Protein AF-A0A7L8KAT1-F1 (afdb_monomer_lite)

Foldseek 3Di:
DDPPPPLLVVLVVVLVCLLVVLVVLLLVLLCVLQVLDPDCVVVSCVLVVVLVVVLVVLCVVDDDPLSSLLNSLSSNLSSQLSVQLSVVLVVLVVVLVVLVVDPCSCVVVDVVVNVQSNDPPPSSVVSSVVSSVVSCVPPSVVSSVVSCVSRPDDDDQPQDPVPRDGDDDD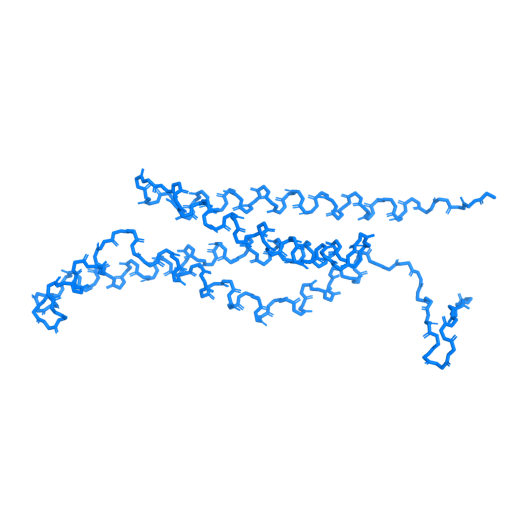

Structure (mmCIF, N/CA/C/O backbone):
data_AF-A0A7L8KAT1-F1
#
_entry.id   AF-A0A7L8KAT1-F1
#
loop_
_atom_site.group_PDB
_atom_site.id
_atom_site.type_symbol
_atom_site.label_atom_id
_atom_site.label_alt_id
_atom_site.label_comp_id
_atom_site.label_asym_id
_atom_site.label_entity_id
_atom_site.label_seq_id
_atom_site.pdbx_PDB_ins_code
_atom_site.Cartn_x
_atom_site.Cartn_y
_atom_site.Cartn_z
_atom_site.occupancy
_atom_site.B_iso_or_equiv
_atom_site.auth_seq_id
_atom_site.auth_comp_id
_atom_site.auth_asym_id
_atom_site.auth_atom_id
_atom_site.pdbx_PDB_model_num
ATOM 1 N N . MET A 1 1 ? -24.605 1.840 41.505 1.00 37.88 1 MET A N 1
ATOM 2 C CA . MET A 1 1 ? -23.227 1.582 41.031 1.00 37.88 1 MET A CA 1
ATOM 3 C C . MET A 1 1 ? -23.327 0.855 39.700 1.00 37.88 1 MET A C 1
ATOM 5 O O . MET A 1 1 ? -23.964 -0.187 39.644 1.00 37.88 1 MET A O 1
ATOM 9 N N . LYS A 1 2 ? -22.844 1.461 38.608 1.00 40.84 2 LYS A N 1
ATOM 10 C CA . LYS A 1 2 ? -22.890 0.845 37.273 1.00 40.84 2 LYS A CA 1
ATOM 11 C C . LYS A 1 2 ? -21.976 -0.380 37.295 1.00 40.84 2 LYS A C 1
ATOM 13 O O . LYS A 1 2 ? -20.793 -0.221 37.576 1.00 40.84 2 LYS A O 1
ATOM 18 N N . ASN A 1 3 ? -22.517 -1.564 37.010 1.00 40.75 3 ASN A N 1
ATOM 19 C CA . ASN A 1 3 ? -21.714 -2.748 36.714 1.00 40.75 3 ASN A CA 1
ATOM 20 C C . ASN A 1 3 ? -20.788 -2.403 35.542 1.00 40.75 3 ASN A C 1
ATOM 22 O O . ASN A 1 3 ? -21.221 -2.342 34.391 1.00 40.75 3 ASN A O 1
ATOM 26 N N . PHE A 1 4 ? -19.529 -2.107 35.853 1.00 47.22 4 PHE A N 1
ATOM 27 C CA . PHE A 1 4 ? -18.465 -1.949 34.875 1.00 47.22 4 PHE A CA 1
ATOM 28 C C . PHE A 1 4 ? -18.267 -3.310 34.204 1.00 47.22 4 PHE A C 1
ATOM 30 O O . PHE A 1 4 ? -17.703 -4.235 34.782 1.00 47.22 4 PHE A O 1
ATOM 37 N N . SER A 1 5 ? -18.801 -3.458 32.993 1.00 58.94 5 SER A N 1
ATOM 38 C CA . SER A 1 5 ? -18.661 -4.669 32.186 1.00 58.94 5 SER A CA 1
ATOM 39 C C . SER A 1 5 ? -17.189 -4.827 31.792 1.00 58.94 5 SER A C 1
ATOM 41 O O . SER A 1 5 ? -16.710 -4.172 30.868 1.00 58.94 5 SER A O 1
ATOM 43 N N . PHE A 1 6 ? -16.455 -5.703 32.485 1.00 60.88 6 PHE A N 1
ATOM 44 C CA . PHE A 1 6 ? -15.073 -6.097 32.157 1.00 60.88 6 PHE A CA 1
ATOM 45 C C . PHE A 1 6 ? -14.903 -6.434 30.658 1.00 60.88 6 PHE A C 1
ATOM 47 O O . PHE A 1 6 ? -13.887 -6.114 30.040 1.00 60.88 6 PHE A O 1
ATOM 54 N N . LYS A 1 7 ? -15.956 -6.984 30.034 1.00 64.56 7 LYS A N 1
ATOM 55 C CA . LYS A 1 7 ? -16.024 -7.287 28.596 1.00 64.56 7 LYS A CA 1
ATOM 56 C C . LYS A 1 7 ? -15.972 -6.041 27.699 1.00 64.56 7 LYS A C 1
ATOM 58 O O . LYS A 1 7 ? -15.375 -6.101 26.622 1.00 64.56 7 LYS A O 1
ATOM 63 N N . ALA A 1 8 ? -16.571 -4.921 28.107 1.00 66.00 8 ALA A N 1
ATOM 64 C CA . ALA A 1 8 ? -16.524 -3.669 27.348 1.00 66.00 8 ALA A CA 1
ATOM 65 C C . ALA A 1 8 ? -15.100 -3.102 27.296 1.00 66.00 8 ALA A C 1
ATOM 67 O O . ALA A 1 8 ? -14.639 -2.704 26.225 1.00 66.00 8 ALA A O 1
ATOM 68 N N . TYR A 1 9 ? -14.404 -3.133 28.435 1.00 72.44 9 TYR A N 1
ATOM 69 C CA . TYR A 1 9 ? -13.037 -2.635 28.575 1.00 72.44 9 TYR A CA 1
ATOM 70 C C . TYR A 1 9 ? -12.047 -3.494 27.780 1.00 72.44 9 TYR A C 1
ATOM 72 O O . TYR A 1 9 ? -11.300 -2.969 26.957 1.00 72.44 9 TYR A O 1
ATOM 80 N N . TRP A 1 10 ? -12.127 -4.824 27.919 1.00 79.44 10 TRP A N 1
ATOM 81 C CA . TRP A 1 10 ? -11.294 -5.773 27.172 1.00 79.44 10 TRP A CA 1
ATOM 82 C C . TRP A 1 10 ? -11.372 -5.573 25.653 1.00 79.44 10 TRP A C 1
ATOM 84 O O . TRP A 1 10 ? -10.354 -5.512 24.969 1.00 79.44 10 TRP A O 1
ATOM 94 N N . ARG A 1 11 ? -12.582 -5.403 25.108 1.00 80.94 11 ARG A N 1
ATOM 95 C CA . ARG A 1 11 ? -12.766 -5.157 23.669 1.00 80.94 11 ARG A CA 1
ATOM 96 C C . ARG A 1 11 ? -12.231 -3.796 23.214 1.00 80.94 11 ARG A C 1
ATOM 98 O O . ARG A 1 11 ? -11.842 -3.670 22.058 1.00 80.94 11 ARG A O 1
ATOM 105 N N . GLY 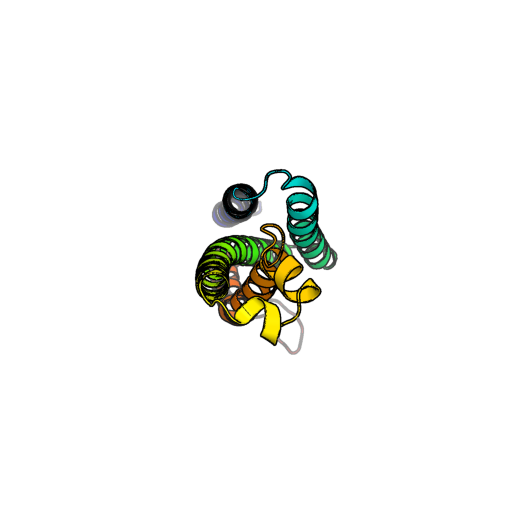A 1 12 ? -12.228 -2.792 24.091 1.00 81.50 12 GLY A N 1
ATOM 106 C CA . GLY A 1 12 ? -11.579 -1.507 23.827 1.00 81.50 12 GLY A CA 1
ATOM 107 C C . GLY A 1 12 ? -10.064 -1.662 23.700 1.00 81.50 12 GLY A C 1
ATOM 108 O O . GLY A 1 12 ? -9.490 -1.223 22.706 1.00 81.50 12 GLY A O 1
ATOM 109 N N . PHE A 1 13 ? -9.437 -2.374 24.642 1.00 84.94 13 PHE A N 1
ATOM 110 C CA . PHE A 1 13 ? -8.012 -2.721 24.569 1.00 84.94 13 PHE A CA 1
ATOM 111 C C . PHE A 1 13 ? -7.681 -3.531 23.318 1.00 84.94 13 PHE A C 1
ATOM 113 O O . PHE A 1 13 ? -6.710 -3.221 22.635 1.00 84.94 13 PHE A O 1
ATOM 120 N N . LEU A 1 14 ? -8.517 -4.513 22.977 1.00 87.75 14 LEU A N 1
ATOM 121 C CA . LEU A 1 14 ? -8.354 -5.311 21.765 1.00 87.75 14 LEU A CA 1
ATOM 122 C C . LEU A 1 14 ? -8.401 -4.443 20.500 1.00 87.75 14 LEU A C 1
ATOM 124 O O . LEU A 1 14 ? -7.566 -4.610 19.622 1.00 87.75 14 LEU A O 1
ATOM 128 N N . LEU A 1 15 ? -9.348 -3.506 20.405 1.00 88.75 15 LEU A N 1
ATOM 129 C CA . LEU A 1 15 ? -9.497 -2.613 19.250 1.00 88.75 15 LEU A CA 1
ATOM 130 C C . LEU A 1 15 ? -8.291 -1.674 19.089 1.00 88.75 15 LEU A C 1
ATOM 132 O O . LEU A 1 15 ? -7.784 -1.501 17.979 1.00 88.75 15 LEU A O 1
ATOM 136 N N . VAL A 1 16 ? -7.809 -1.099 20.193 1.00 89.25 16 VAL A N 1
ATOM 137 C CA . VAL A 1 16 ? -6.610 -0.246 20.194 1.00 89.25 16 VAL A CA 1
ATOM 138 C C . VAL A 1 16 ? -5.371 -1.065 19.842 1.00 89.25 16 VAL A C 1
ATOM 140 O O . VAL A 1 16 ? -4.611 -0.661 18.966 1.00 89.25 16 VAL A O 1
ATOM 143 N N . GLY A 1 17 ? -5.200 -2.238 20.457 1.00 91.75 17 GLY A N 1
ATOM 144 C CA . GLY A 1 17 ? -4.088 -3.145 20.180 1.00 91.75 17 GLY A CA 1
ATOM 145 C C . GLY A 1 17 ? -4.070 -3.625 18.729 1.00 91.75 17 GLY A C 1
ATOM 146 O O . GLY A 1 17 ? -3.022 -3.591 18.093 1.00 91.75 17 GLY A O 1
ATOM 147 N N . LEU A 1 18 ? -5.229 -3.987 18.171 1.00 93.12 18 LEU A N 1
ATOM 148 C CA . LEU A 1 18 ? -5.363 -4.401 16.772 1.00 93.12 18 LEU A CA 1
ATOM 149 C C . LEU A 1 18 ? -5.034 -3.253 15.810 1.00 93.12 18 LEU A C 1
ATOM 151 O O . LEU A 1 18 ? -4.382 -3.472 14.795 1.00 93.12 18 LEU A O 1
ATOM 155 N N . SER A 1 19 ? -5.444 -2.028 16.142 1.00 93.69 19 SER A N 1
ATOM 156 C CA . SER A 1 19 ? -5.133 -0.846 15.331 1.00 93.69 19 SER A CA 1
ATOM 157 C C . SER A 1 19 ? -3.644 -0.505 15.384 1.00 93.69 19 SER A C 1
ATOM 159 O O . SER A 1 19 ? -3.023 -0.324 14.343 1.00 93.69 19 SER A O 1
ATOM 161 N N . ALA A 1 20 ? -3.048 -0.468 16.579 1.00 94.44 20 ALA A N 1
ATOM 162 C CA . ALA A 1 20 ? -1.627 -0.177 16.756 1.00 94.44 20 ALA A CA 1
ATOM 163 C C . ALA A 1 20 ? -0.740 -1.256 16.114 1.00 94.44 20 ALA A C 1
ATOM 165 O O . ALA A 1 20 ? 0.184 -0.931 15.371 1.00 94.44 20 ALA A O 1
ATOM 166 N N . GLY A 1 21 ? -1.064 -2.532 16.343 1.00 96.31 21 GLY A N 1
ATOM 167 C CA . GLY A 1 21 ? -0.390 -3.663 15.708 1.00 96.31 21 GLY A CA 1
ATOM 168 C C . GLY A 1 21 ? -0.550 -3.645 14.189 1.00 96.31 21 GLY A C 1
ATOM 169 O O . GLY A 1 21 ? 0.426 -3.839 13.475 1.00 96.31 21 GLY A O 1
ATOM 170 N N . GLY A 1 22 ? -1.743 -3.324 13.684 1.00 96.38 22 GLY A N 1
ATOM 171 C CA . GLY A 1 22 ? -1.988 -3.158 12.253 1.00 96.38 22 GLY A CA 1
ATOM 172 C C . GLY A 1 22 ? -1.168 -2.023 11.634 1.00 96.38 22 GLY A C 1
ATOM 173 O O . GLY A 1 22 ? -0.604 -2.204 10.562 1.00 96.38 22 GLY A O 1
ATOM 174 N N . CYS A 1 23 ? -1.030 -0.880 12.312 1.00 96.44 23 CYS A N 1
ATOM 175 C CA . CYS A 1 23 ? -0.150 0.198 11.853 1.00 96.44 23 CYS A CA 1
ATOM 176 C C . CYS A 1 23 ? 1.318 -0.245 11.828 1.00 96.44 23 CYS A C 1
ATOM 178 O O . CYS A 1 23 ? 2.007 0.001 10.843 1.00 96.44 23 CYS A O 1
ATOM 180 N N . ALA A 1 24 ? 1.797 -0.919 12.878 1.00 96.50 24 ALA A N 1
ATOM 181 C CA . ALA A 1 24 ? 3.166 -1.431 12.921 1.00 96.50 24 ALA A CA 1
ATOM 182 C C . ALA A 1 24 ? 3.433 -2.432 11.784 1.00 96.50 24 ALA A C 1
ATOM 184 O O . ALA A 1 24 ? 4.445 -2.322 11.092 1.00 96.50 24 ALA A O 1
ATOM 185 N N . LEU A 1 25 ? 2.491 -3.350 11.544 1.00 97.38 25 LEU A N 1
ATOM 186 C CA . LEU A 1 25 ? 2.545 -4.283 10.419 1.00 97.38 25 LEU A CA 1
ATOM 187 C C . LEU A 1 25 ? 2.524 -3.552 9.076 1.00 97.38 25 LEU A C 1
ATOM 189 O O . LEU A 1 25 ? 3.300 -3.899 8.199 1.00 97.38 25 LEU A O 1
ATOM 193 N N . PHE A 1 26 ? 1.709 -2.508 8.918 1.00 97.81 26 PHE A N 1
ATOM 194 C CA . PHE A 1 26 ? 1.686 -1.719 7.687 1.00 97.81 26 PHE A CA 1
ATOM 195 C C . PHE A 1 26 ? 3.059 -1.121 7.372 1.00 97.81 26 PHE A C 1
ATOM 197 O O . PHE A 1 26 ? 3.525 -1.251 6.246 1.00 97.81 26 PHE A O 1
ATOM 204 N N . PHE A 1 27 ? 3.724 -0.498 8.350 1.00 96.38 27 PHE A N 1
ATOM 205 C CA . PHE A 1 27 ? 5.060 0.068 8.135 1.00 96.38 27 PHE A CA 1
ATOM 206 C C . PHE A 1 27 ? 6.114 -1.011 7.858 1.00 96.38 27 PHE A C 1
ATOM 208 O O . PHE A 1 27 ? 6.996 -0.808 7.021 1.00 96.38 27 PHE A O 1
ATOM 215 N N . HIS A 1 28 ? 6.010 -2.165 8.518 1.00 96.19 28 HIS A N 1
ATOM 216 C CA . HIS A 1 28 ? 6.876 -3.311 8.249 1.00 96.19 28 HIS A CA 1
ATOM 217 C C . HIS A 1 28 ? 6.736 -3.812 6.803 1.00 96.19 28 HIS A C 1
ATOM 219 O O . HIS A 1 28 ? 7.721 -3.840 6.066 1.00 96.19 28 HIS A O 1
ATOM 225 N N . GLU A 1 29 ? 5.511 -4.112 6.370 1.00 96.44 29 GLU A N 1
ATOM 226 C CA . GLU A 1 29 ? 5.203 -4.550 5.003 1.00 96.44 29 GLU A CA 1
ATOM 227 C C . GLU A 1 29 ? 5.588 -3.483 3.972 1.00 96.44 29 GLU A C 1
ATOM 229 O O . GLU A 1 29 ? 6.128 -3.790 2.913 1.00 96.44 29 GLU A O 1
ATOM 234 N N . LEU A 1 30 ? 5.371 -2.203 4.286 1.00 96.69 30 LEU A N 1
ATOM 235 C CA . LEU A 1 30 ? 5.734 -1.090 3.409 1.00 96.69 30 LEU A CA 1
ATOM 236 C C . LEU A 1 30 ? 7.249 -1.027 3.180 1.00 96.69 30 LEU A C 1
ATOM 238 O O . LEU A 1 30 ? 7.696 -0.765 2.063 1.00 96.69 30 LEU A O 1
ATOM 242 N N . THR A 1 31 ? 8.034 -1.305 4.221 1.00 94.88 31 THR A N 1
ATOM 243 C CA . THR A 1 31 ? 9.499 -1.349 4.141 1.00 94.88 31 THR A CA 1
ATOM 244 C C . THR A 1 31 ? 9.959 -2.507 3.256 1.00 94.88 31 THR A C 1
ATOM 246 O O . THR A 1 31 ? 10.830 -2.322 2.406 1.00 94.88 31 THR A O 1
ATOM 249 N N . ILE A 1 32 ? 9.346 -3.686 3.410 1.00 94.25 32 ILE A N 1
ATOM 250 C CA . ILE A 1 32 ? 9.619 -4.860 2.568 1.00 94.25 32 ILE A CA 1
ATOM 251 C C . ILE A 1 32 ? 9.269 -4.554 1.113 1.00 94.25 32 ILE A C 1
ATOM 253 O O . ILE A 1 32 ? 10.112 -4.721 0.229 1.00 94.25 32 ILE A O 1
ATOM 257 N N . TYR A 1 33 ? 8.074 -4.018 0.870 1.00 95.88 33 TYR A N 1
ATOM 258 C CA . TYR A 1 33 ? 7.605 -3.658 -0.461 1.00 95.88 33 TYR A CA 1
ATOM 259 C C . TYR A 1 33 ? 8.580 -2.709 -1.168 1.00 95.88 33 TYR A C 1
ATOM 261 O O . TYR A 1 33 ? 8.954 -2.939 -2.318 1.00 95.88 33 TYR A O 1
ATOM 269 N N . LEU A 1 34 ? 9.055 -1.672 -0.477 1.00 94.75 34 LEU A N 1
ATOM 270 C CA . LEU A 1 34 ? 9.948 -0.658 -1.043 1.00 94.75 34 LEU A CA 1
ATOM 271 C C . LEU A 1 34 ? 11.440 -1.037 -1.026 1.00 94.75 34 LEU A C 1
ATOM 273 O O . LEU A 1 34 ? 12.254 -0.265 -1.535 1.00 94.75 34 LEU A O 1
ATOM 277 N N . SER A 1 35 ? 11.813 -2.209 -0.503 1.00 91.38 35 SER A N 1
ATOM 278 C CA . SER A 1 35 ? 13.214 -2.640 -0.331 1.00 91.38 35 SER A CA 1
ATOM 279 C C . SER A 1 35 ? 14.039 -2.672 -1.626 1.00 91.38 35 SER A C 1
ATOM 281 O O . SER A 1 35 ? 15.258 -2.522 -1.593 1.00 91.38 35 SER A O 1
ATOM 283 N N . GLY A 1 36 ? 13.383 -2.806 -2.782 1.00 85.12 36 GLY A N 1
ATOM 284 C CA . GLY A 1 36 ? 14.025 -2.770 -4.100 1.00 85.12 36 GLY A CA 1
ATOM 285 C C . GLY A 1 36 ? 14.493 -1.381 -4.560 1.00 85.12 36 GLY A C 1
ATOM 286 O O . GLY A 1 36 ? 15.100 -1.268 -5.627 1.00 85.12 36 GLY A O 1
ATOM 287 N N . LEU A 1 37 ? 14.215 -0.314 -3.803 1.00 87.94 37 LEU A N 1
ATOM 288 C CA . LEU A 1 37 ? 14.565 1.063 -4.155 1.00 87.94 37 LEU A CA 1
ATOM 289 C C . LEU A 1 37 ? 15.779 1.563 -3.371 1.00 87.94 37 LEU A C 1
ATOM 291 O O . LEU A 1 37 ? 15.833 1.465 -2.153 1.00 87.94 37 LEU A O 1
ATOM 295 N N . GLN A 1 38 ? 16.705 2.237 -4.060 1.00 86.25 38 GLN A N 1
ATOM 296 C CA . GLN A 1 38 ? 17.836 2.910 -3.403 1.00 86.25 38 GLN A CA 1
ATOM 297 C C . GLN A 1 38 ? 17.407 4.114 -2.547 1.00 86.25 38 GLN A C 1
ATOM 299 O O . GLN A 1 38 ? 18.082 4.466 -1.584 1.00 86.25 38 GLN A O 1
ATOM 304 N N . LYS A 1 39 ? 16.307 4.782 -2.918 1.00 88.00 39 LYS A N 1
ATOM 305 C CA . LYS A 1 39 ? 15.757 5.955 -2.218 1.00 88.00 39 LYS A CA 1
ATOM 306 C C . LYS A 1 39 ? 14.238 5.796 -2.046 1.00 88.00 39 LYS A C 1
ATOM 308 O O . LYS A 1 39 ? 13.485 6.382 -2.823 1.00 88.00 39 LYS A O 1
ATOM 313 N N . PRO A 1 40 ? 13.774 4.997 -1.067 1.00 90.31 40 PRO A N 1
ATOM 314 C CA . PRO A 1 40 ? 12.351 4.686 -0.895 1.00 90.31 40 PRO A CA 1
ATOM 315 C C . PRO A 1 40 ? 11.540 5.835 -0.273 1.00 90.31 40 PRO A C 1
ATOM 317 O O . PRO A 1 40 ? 10.323 5.885 -0.443 1.00 90.31 40 PRO A O 1
ATOM 320 N N . PHE A 1 41 ? 12.210 6.782 0.392 1.00 89.94 41 PHE A N 1
ATOM 321 C CA . PHE A 1 41 ? 11.588 7.808 1.235 1.00 89.94 41 PHE A CA 1
ATOM 322 C C . PHE A 1 41 ? 10.403 8.566 0.598 1.00 89.94 41 PHE A C 1
ATOM 324 O O . PHE A 1 41 ? 9.373 8.693 1.260 1.00 89.94 41 PHE A O 1
ATOM 331 N N . PRO A 1 42 ? 10.456 9.037 -0.668 1.00 91.44 42 PRO A N 1
ATOM 332 C CA . PRO A 1 42 ? 9.318 9.746 -1.258 1.00 91.44 42 PRO A CA 1
ATOM 333 C C . PRO A 1 42 ? 8.051 8.885 -1.366 1.00 91.44 42 PRO A C 1
ATOM 335 O O . PRO A 1 42 ? 6.948 9.372 -1.126 1.00 91.44 42 PRO A O 1
ATOM 338 N N . LEU A 1 43 ? 8.202 7.602 -1.712 1.00 93.12 43 LEU A N 1
ATOM 339 C CA . LEU A 1 43 ? 7.078 6.671 -1.833 1.00 93.12 43 LEU A CA 1
ATOM 340 C C . LEU A 1 43 ? 6.594 6.196 -0.468 1.00 93.12 43 LEU A C 1
ATOM 342 O O . LEU A 1 43 ? 5.391 6.074 -0.260 1.00 93.12 43 LEU A O 1
ATOM 346 N N . GLU A 1 44 ? 7.510 5.992 0.473 1.00 94.38 44 GLU A N 1
ATOM 347 C CA . GLU A 1 44 ? 7.167 5.675 1.856 1.00 94.38 44 GLU A CA 1
ATOM 348 C C . GLU A 1 44 ? 6.305 6.783 2.474 1.00 94.38 44 GLU A C 1
ATOM 350 O O . GLU A 1 44 ? 5.249 6.507 3.048 1.00 94.38 44 GLU A O 1
ATOM 355 N N . LEU A 1 45 ? 6.690 8.048 2.273 1.00 94.44 45 LEU A N 1
ATOM 356 C CA . LEU A 1 45 ? 5.928 9.210 2.728 1.00 94.44 45 LEU A CA 1
ATOM 357 C C . LEU A 1 45 ? 4.574 9.327 2.013 1.00 94.44 45 LEU A C 1
ATOM 359 O O . LEU A 1 45 ? 3.562 9.598 2.655 1.00 94.44 45 LEU A O 1
ATOM 363 N N . ALA A 1 46 ? 4.522 9.079 0.702 1.00 95.06 46 ALA A N 1
ATOM 364 C CA . ALA A 1 46 ? 3.266 9.105 -0.046 1.00 95.06 46 ALA A CA 1
ATOM 365 C C . ALA A 1 46 ? 2.285 8.013 0.424 1.00 95.06 46 ALA A C 1
ATOM 367 O O . ALA A 1 46 ? 1.104 8.290 0.655 1.00 95.06 46 ALA A O 1
ATOM 368 N N . PHE A 1 47 ? 2.755 6.776 0.600 1.00 96.25 47 PHE A N 1
ATOM 369 C CA . PHE A 1 47 ? 1.910 5.646 0.991 1.00 96.25 47 PHE A CA 1
ATOM 370 C C . PHE A 1 47 ? 1.499 5.724 2.464 1.00 96.25 47 PHE A C 1
ATOM 372 O O . PHE A 1 47 ? 0.317 5.551 2.771 1.00 96.25 47 PHE A O 1
ATOM 379 N N . SER A 1 48 ? 2.407 6.086 3.371 1.00 96.56 48 SER A N 1
ATOM 380 C CA . SER A 1 48 ? 2.054 6.350 4.775 1.00 96.56 48 SER A CA 1
ATOM 381 C C . SER A 1 48 ? 1.104 7.543 4.918 1.00 96.56 48 SER A C 1
ATOM 383 O O . SER A 1 48 ? 0.105 7.452 5.636 1.00 96.56 48 SER A O 1
ATOM 385 N N . GLY A 1 49 ? 1.334 8.620 4.162 1.00 96.31 49 GLY A N 1
ATOM 386 C CA . GLY A 1 49 ? 0.437 9.769 4.083 1.00 96.31 49 GLY A CA 1
ATOM 387 C C . GLY A 1 49 ? -0.963 9.385 3.603 1.00 96.31 49 GLY A C 1
ATOM 388 O O . GLY A 1 49 ? -1.955 9.863 4.152 1.00 96.31 49 GLY A O 1
ATOM 389 N N . SER A 1 50 ? -1.072 8.464 2.643 1.00 96.75 50 SER A N 1
ATOM 390 C CA . SER A 1 50 ? -2.372 7.975 2.169 1.00 96.75 50 SER A CA 1
ATOM 391 C C . SER A 1 50 ? -3.154 7.202 3.242 1.00 96.75 50 SER A C 1
ATOM 393 O O . SER A 1 50 ? -4.360 7.421 3.381 1.00 96.75 50 SER A O 1
ATOM 395 N N . LEU A 1 51 ? -2.482 6.378 4.061 1.00 96.81 51 LEU A N 1
ATOM 396 C CA . LEU A 1 51 ? -3.102 5.732 5.224 1.00 96.81 51 LEU A CA 1
ATOM 397 C C . LEU A 1 51 ? -3.539 6.781 6.250 1.00 96.81 51 LEU A C 1
ATOM 399 O O . LEU A 1 51 ? -4.680 6.757 6.708 1.00 96.81 51 LEU A O 1
ATOM 403 N N . MET A 1 52 ? -2.660 7.729 6.583 1.00 96.44 52 MET A N 1
ATOM 404 C CA . MET A 1 52 ? -2.958 8.790 7.546 1.00 96.44 52 MET A CA 1
ATOM 405 C C . MET A 1 52 ? -4.187 9.606 7.126 1.00 96.44 52 MET A C 1
ATOM 407 O O . MET A 1 52 ? -5.098 9.803 7.930 1.00 96.44 52 MET A O 1
ATOM 411 N N . LEU A 1 53 ? -4.257 10.023 5.861 1.00 96.31 53 LEU A N 1
ATOM 412 C CA . LEU A 1 53 ? -5.415 10.727 5.310 1.00 96.31 53 LEU A CA 1
ATOM 413 C C . LEU A 1 53 ? -6.684 9.876 5.387 1.00 96.31 53 LEU A C 1
ATOM 415 O O . LEU A 1 53 ? -7.727 10.380 5.803 1.00 96.31 53 LEU A O 1
ATOM 419 N N . ALA A 1 54 ? -6.608 8.587 5.046 1.00 94.56 54 ALA A N 1
ATOM 420 C CA . ALA A 1 54 ? -7.752 7.687 5.152 1.00 94.56 54 ALA A CA 1
ATOM 421 C C . ALA A 1 54 ? -8.265 7.587 6.599 1.00 94.56 54 ALA A C 1
ATOM 423 O O . ALA A 1 54 ? -9.471 7.664 6.825 1.00 94.56 54 ALA A O 1
ATOM 424 N N . LEU A 1 55 ? -7.368 7.496 7.584 1.00 94.06 55 LEU A N 1
ATOM 425 C CA . LEU A 1 55 ? -7.741 7.465 9.001 1.00 94.06 55 LEU A CA 1
ATOM 426 C C . LEU A 1 55 ? -8.356 8.783 9.474 1.00 94.06 55 LEU A C 1
ATOM 428 O O . LEU A 1 55 ? -9.368 8.759 10.172 1.00 94.06 55 LEU A O 1
ATOM 432 N N . ILE A 1 56 ? -7.801 9.926 9.067 1.00 93.50 56 ILE A N 1
ATOM 433 C CA . ILE A 1 56 ? -8.369 11.248 9.379 1.00 93.50 56 ILE A CA 1
ATOM 434 C C . ILE A 1 56 ? -9.793 11.365 8.825 1.00 93.50 56 ILE A C 1
ATOM 436 O O . ILE A 1 56 ? -10.688 11.858 9.513 1.00 93.50 56 ILE A O 1
ATOM 440 N N . MET A 1 57 ? -10.023 10.881 7.603 1.00 92.31 57 MET A N 1
ATOM 441 C CA . MET A 1 57 ? -11.344 10.910 6.974 1.00 92.31 57 MET A CA 1
ATOM 442 C C . MET A 1 57 ? -12.369 10.049 7.718 1.00 92.31 57 MET A C 1
ATOM 444 O O . MET A 1 57 ? -13.517 10.470 7.855 1.00 92.31 57 MET A O 1
ATOM 448 N N . GLU A 1 58 ? -11.971 8.893 8.252 1.00 88.88 58 GLU A N 1
ATOM 449 C CA . GLU A 1 58 ? -12.844 8.093 9.121 1.00 88.88 58 GLU A CA 1
ATOM 450 C C . GLU A 1 58 ? -13.128 8.839 10.438 1.00 88.88 58 GLU A C 1
ATOM 452 O O . GLU A 1 58 ? -14.290 9.035 10.803 1.00 88.88 58 GLU A O 1
ATOM 457 N N . LEU A 1 59 ? -12.086 9.354 11.103 1.00 87.75 59 LEU A N 1
ATOM 458 C CA . LEU A 1 59 ? -12.180 10.053 12.395 1.00 87.75 59 LEU A CA 1
ATOM 459 C C . LEU A 1 59 ? -12.989 11.355 12.346 1.00 87.75 59 LEU A C 1
ATOM 461 O O . LEU A 1 59 ? -13.547 11.771 13.364 1.00 87.75 59 LEU A O 1
ATOM 465 N N . ARG A 1 60 ? -13.120 11.980 11.170 1.00 88.50 60 ARG A N 1
ATOM 466 C CA . ARG A 1 60 ? -13.962 13.170 10.968 1.00 88.50 60 ARG A CA 1
ATOM 467 C C . ARG A 1 60 ? -15.428 12.940 11.365 1.00 88.50 60 ARG A C 1
ATOM 469 O O . ARG A 1 60 ? -16.115 13.899 11.704 1.00 88.50 60 ARG A O 1
ATOM 476 N N . HIS A 1 61 ? -15.902 11.694 11.376 1.00 80.75 61 HIS A N 1
ATOM 477 C CA . HIS A 1 61 ? -17.266 11.332 11.783 1.00 80.75 61 HIS A CA 1
ATOM 478 C C . HIS A 1 61 ? -17.465 11.278 13.312 1.00 80.75 61 HIS A C 1
ATOM 480 O O . HIS A 1 61 ? -18.549 10.927 13.784 1.00 80.75 61 HIS A O 1
ATOM 486 N N . GLY A 1 62 ? -16.441 11.642 14.091 1.00 82.31 62 GLY A N 1
ATOM 487 C CA . GLY A 1 62 ? -16.480 11.748 15.547 1.00 82.31 62 GLY A CA 1
ATOM 488 C C . GLY A 1 62 ? -15.765 10.604 16.266 1.00 82.31 62 GLY A C 1
ATOM 489 O O . GLY A 1 62 ? -15.377 9.597 15.682 1.00 82.31 62 GLY A O 1
ATOM 490 N N . ILE A 1 63 ? -15.599 10.756 17.580 1.00 81.62 63 ILE A N 1
ATOM 491 C CA . ILE A 1 63 ? -14.882 9.790 18.421 1.00 81.62 63 ILE A CA 1
ATOM 492 C C . ILE A 1 63 ? -15.899 8.822 19.022 1.00 81.62 63 ILE A C 1
ATOM 494 O O . ILE A 1 63 ? -16.425 9.031 20.114 1.00 81.62 63 ILE A O 1
ATOM 498 N N . ASN A 1 64 ? -16.216 7.761 18.282 1.00 82.56 64 ASN A N 1
ATOM 499 C CA . ASN A 1 64 ? -17.080 6.689 18.762 1.00 82.56 64 ASN A CA 1
ATOM 500 C C . ASN A 1 64 ? -16.533 5.311 18.363 1.00 82.56 64 ASN A C 1
ATOM 502 O O . ASN A 1 64 ? -15.707 5.172 17.462 1.00 82.56 64 ASN A O 1
ATOM 506 N N . ARG A 1 65 ? -17.008 4.265 19.045 1.00 81.88 65 ARG A N 1
ATOM 507 C CA . ARG A 1 65 ? -16.534 2.886 18.850 1.00 81.88 65 ARG A CA 1
ATOM 508 C C . ARG A 1 65 ? -16.696 2.388 17.412 1.00 81.88 65 ARG A C 1
ATOM 510 O O . ARG A 1 65 ? -15.850 1.639 16.939 1.00 81.88 65 ARG A O 1
ATOM 517 N N . LEU A 1 66 ? -17.763 2.794 16.728 1.00 86.06 66 LEU A N 1
ATOM 518 C CA . LEU A 1 66 ? -18.033 2.389 15.351 1.00 86.06 66 LEU A CA 1
ATOM 519 C C . LEU A 1 66 ? -17.016 3.003 14.379 1.00 86.06 66 LEU A C 1
ATOM 521 O O . LEU A 1 66 ? -16.518 2.294 13.509 1.00 86.06 66 LEU A O 1
ATOM 525 N N . VAL A 1 67 ? -16.648 4.268 14.587 1.00 87.31 67 VAL A N 1
ATOM 526 C CA . VAL A 1 67 ? -15.593 4.956 13.831 1.00 87.31 67 VAL A CA 1
ATOM 527 C C . VAL A 1 67 ? -14.236 4.300 14.074 1.00 87.31 67 VAL A C 1
ATOM 529 O O . VAL A 1 67 ? -13.507 4.046 13.121 1.00 87.31 67 VAL A O 1
ATOM 532 N N . PHE A 1 68 ? -13.911 3.922 15.315 1.00 88.38 68 PHE A N 1
ATOM 533 C CA . PHE A 1 68 ? -12.677 3.172 15.576 1.00 88.38 68 PHE A CA 1
ATOM 534 C C . PHE A 1 68 ? -12.662 1.811 14.877 1.00 88.38 68 PHE A C 1
ATOM 536 O O . PHE A 1 68 ? -11.644 1.444 14.305 1.00 88.38 68 PHE A O 1
ATOM 543 N N . VAL A 1 69 ? -13.785 1.085 14.850 1.00 90.38 69 VAL A N 1
ATOM 544 C CA . VAL A 1 69 ? -13.885 -0.165 14.079 1.00 90.38 69 VAL A CA 1
ATOM 545 C C . VAL A 1 69 ? -13.656 0.087 12.585 1.00 90.38 69 VAL A C 1
ATOM 547 O O . VAL A 1 69 ? -12.944 -0.686 11.947 1.00 90.38 69 VAL A O 1
ATOM 550 N N . GLN A 1 70 ? -14.213 1.162 12.019 1.00 91.31 70 GLN A N 1
ATOM 551 C CA . GLN A 1 70 ? -13.971 1.540 10.621 1.00 91.31 70 GLN A CA 1
ATOM 552 C C . GLN A 1 70 ? -12.503 1.889 10.365 1.00 91.31 70 GLN A C 1
ATOM 554 O O . GLN A 1 70 ? -11.930 1.406 9.390 1.00 91.31 70 GLN A O 1
ATOM 559 N N . ALA A 1 71 ? -11.870 2.643 11.263 1.00 93.25 71 ALA A N 1
ATOM 560 C CA . ALA A 1 71 ? -10.447 2.946 11.190 1.00 93.25 71 ALA A CA 1
ATOM 561 C C . ALA A 1 71 ? -9.601 1.661 11.208 1.00 93.25 71 ALA A C 1
ATOM 563 O O . ALA A 1 71 ? -8.721 1.495 10.368 1.00 93.25 71 ALA A O 1
ATOM 564 N N . THR A 1 72 ? -9.915 0.701 12.082 1.00 94.50 72 THR A N 1
ATOM 565 C CA . THR A 1 72 ? -9.222 -0.595 12.119 1.00 94.50 72 THR A CA 1
ATOM 566 C C . THR A 1 72 ? -9.428 -1.409 10.842 1.00 94.50 72 THR A C 1
ATOM 568 O O . THR A 1 72 ? -8.473 -1.995 10.340 1.00 94.50 72 THR A O 1
ATOM 571 N N . VAL A 1 73 ? -10.641 -1.422 10.272 1.00 95.00 73 VAL A N 1
ATOM 572 C CA . VAL A 1 73 ? -10.897 -2.043 8.956 1.00 95.00 73 VAL A CA 1
ATOM 573 C C . VAL A 1 73 ? -10.004 -1.410 7.890 1.00 95.00 73 VAL A C 1
ATOM 575 O O . VAL A 1 73 ? -9.390 -2.131 7.107 1.00 95.00 73 VAL A O 1
ATOM 578 N N . THR A 1 74 ? -9.908 -0.080 7.871 1.00 96.00 74 THR A N 1
ATOM 579 C CA . THR A 1 74 ? -9.047 0.653 6.937 1.00 96.00 74 THR A CA 1
ATOM 580 C C . THR A 1 74 ? -7.582 0.258 7.109 1.00 96.00 74 THR A C 1
ATOM 582 O O . THR A 1 74 ? -6.941 -0.068 6.117 1.00 96.00 74 THR A O 1
ATOM 585 N N . ILE A 1 75 ? -7.066 0.181 8.340 1.00 97.06 75 ILE A N 1
ATOM 586 C CA . ILE A 1 75 ? -5.686 -0.267 8.606 1.00 97.06 75 ILE A CA 1
ATOM 587 C C . ILE A 1 75 ? -5.450 -1.671 8.040 1.00 97.06 75 ILE A C 1
ATOM 589 O O . ILE A 1 75 ? -4.486 -1.879 7.309 1.00 97.06 75 ILE A O 1
ATOM 593 N N . ILE A 1 76 ? -6.349 -2.621 8.320 1.00 96.62 76 ILE A N 1
ATOM 594 C CA . ILE A 1 76 ? -6.228 -4.003 7.829 1.00 96.62 76 ILE A CA 1
ATOM 595 C C . ILE A 1 76 ? -6.216 -4.038 6.298 1.00 96.62 76 ILE A C 1
ATOM 597 O O . ILE A 1 76 ? -5.379 -4.718 5.713 1.00 96.62 76 ILE A O 1
ATOM 601 N N . ILE A 1 77 ? -7.095 -3.272 5.643 1.00 97.00 77 ILE A N 1
ATOM 602 C CA . ILE A 1 77 ? -7.118 -3.161 4.178 1.00 97.00 77 ILE A CA 1
ATOM 603 C C . ILE A 1 77 ? -5.776 -2.660 3.652 1.00 97.00 77 ILE A C 1
ATOM 605 O O . ILE A 1 77 ? -5.265 -3.223 2.690 1.00 97.00 77 ILE A O 1
ATOM 609 N N . PHE A 1 78 ? -5.199 -1.630 4.270 1.00 97.94 78 PHE A N 1
ATOM 610 C CA . PHE A 1 78 ? -3.904 -1.096 3.857 1.00 97.94 78 PHE A CA 1
ATOM 611 C C . PHE A 1 78 ? -2.773 -2.112 4.038 1.00 97.94 78 PHE A C 1
ATOM 613 O O . PHE A 1 78 ? -1.973 -2.270 3.123 1.00 97.94 78 PHE A O 1
ATOM 620 N N . VAL A 1 79 ? -2.735 -2.846 5.155 1.00 97.88 79 VAL A N 1
ATOM 621 C CA . VAL A 1 79 ? -1.755 -3.927 5.375 1.00 97.88 79 VAL A CA 1
ATOM 622 C C . VAL A 1 79 ? -1.865 -4.985 4.278 1.00 97.88 79 VAL A C 1
ATOM 624 O O . VAL A 1 79 ? -0.892 -5.274 3.587 1.00 97.88 79 VAL A O 1
ATOM 627 N N . THR A 1 80 ? -3.066 -5.528 4.065 1.00 97.06 80 THR A N 1
ATOM 628 C CA . THR A 1 80 ? -3.292 -6.562 3.047 1.00 97.06 80 THR A CA 1
ATOM 629 C C . THR A 1 80 ? -3.011 -6.045 1.635 1.00 97.06 80 THR A C 1
ATOM 631 O O . THR A 1 80 ? -2.531 -6.792 0.787 1.00 97.06 80 THR A O 1
ATOM 634 N N . ALA A 1 81 ? -3.283 -4.767 1.370 1.00 97.56 81 ALA A N 1
ATOM 635 C CA . ALA A 1 81 ? -3.002 -4.149 0.084 1.00 97.56 81 ALA A CA 1
ATOM 636 C C . ALA A 1 81 ? -1.503 -3.986 -0.181 1.00 97.56 81 ALA A C 1
ATOM 638 O O . ALA A 1 81 ? -1.090 -4.214 -1.311 1.00 97.56 81 ALA A O 1
ATOM 639 N N . VAL A 1 82 ? -0.686 -3.625 0.815 1.00 97.38 82 VAL A N 1
ATOM 640 C CA . VAL A 1 82 ? 0.779 -3.571 0.643 1.00 97.38 82 VAL A CA 1
ATOM 641 C C . VAL A 1 82 ? 1.329 -4.957 0.320 1.00 97.38 82 VAL A C 1
ATOM 643 O O . VAL A 1 82 ? 2.058 -5.107 -0.657 1.00 97.38 82 VAL A O 1
ATOM 646 N N . TYR A 1 83 ? 0.905 -5.969 1.077 1.00 96.12 83 TYR A N 1
ATOM 647 C CA . TYR A 1 83 ? 1.299 -7.357 0.839 1.00 96.12 83 TYR A CA 1
ATOM 648 C C . TYR A 1 83 ? 0.936 -7.824 -0.583 1.00 96.12 83 TYR A C 1
ATOM 650 O O . TYR A 1 83 ? 1.755 -8.378 -1.316 1.00 96.12 83 TYR A O 1
ATOM 658 N N . LEU A 1 84 ? -0.290 -7.530 -1.032 1.00 97.00 84 LEU A N 1
ATOM 659 C CA . LEU A 1 84 ? -0.713 -7.832 -2.400 1.00 97.00 84 LEU A CA 1
ATOM 660 C C . LEU A 1 84 ? 0.071 -7.021 -3.448 1.00 97.00 84 LEU A C 1
ATOM 662 O O . LEU A 1 84 ? 0.376 -7.538 -4.525 1.00 97.00 84 LEU A O 1
ATOM 666 N N . ALA A 1 85 ? 0.424 -5.771 -3.144 1.00 97.06 85 ALA A N 1
ATOM 667 C CA . ALA A 1 85 ? 1.183 -4.915 -4.047 1.00 97.06 85 ALA A CA 1
ATOM 668 C C . ALA A 1 85 ? 2.578 -5.476 -4.315 1.00 97.06 85 ALA A C 1
ATOM 670 O O . ALA A 1 85 ? 3.038 -5.402 -5.453 1.00 97.06 85 ALA A O 1
ATOM 671 N N . GLU A 1 86 ? 3.216 -6.091 -3.319 1.00 94.88 86 GLU A N 1
ATOM 672 C CA . GLU A 1 86 ? 4.475 -6.820 -3.495 1.00 94.88 86 GLU A CA 1
ATOM 673 C C . GLU A 1 86 ? 4.340 -7.931 -4.543 1.00 94.88 86 GLU A C 1
ATOM 675 O O . GLU A 1 86 ? 5.153 -8.033 -5.463 1.00 94.88 86 GLU A O 1
ATOM 680 N N . HIS A 1 87 ? 3.257 -8.706 -4.479 1.00 94.31 87 HIS A N 1
ATOM 681 C CA . HIS A 1 87 ? 3.015 -9.801 -5.418 1.00 94.31 87 HIS A CA 1
ATOM 682 C C . HIS A 1 87 ? 2.744 -9.275 -6.832 1.00 94.31 87 HIS A C 1
ATOM 684 O O . HIS A 1 87 ? 3.313 -9.768 -7.807 1.00 94.31 87 HIS A O 1
ATOM 690 N N . LEU A 1 88 ? 1.928 -8.224 -6.965 1.00 94.88 88 LEU A N 1
ATOM 691 C CA . LEU A 1 88 ? 1.713 -7.566 -8.259 1.00 94.88 88 LEU A CA 1
ATOM 692 C C . LEU A 1 88 ? 3.014 -6.984 -8.823 1.00 94.88 88 LEU A C 1
ATOM 694 O O . LEU A 1 88 ? 3.267 -7.079 -10.025 1.00 94.88 88 LEU A O 1
ATOM 698 N N . ARG A 1 89 ? 3.869 -6.427 -7.962 1.00 93.88 89 ARG A N 1
ATOM 699 C CA . ARG A 1 89 ? 5.171 -5.870 -8.340 1.00 93.88 89 ARG A CA 1
ATOM 700 C C . ARG A 1 89 ? 6.128 -6.951 -8.829 1.00 93.88 89 ARG A C 1
ATOM 702 O O . ARG A 1 89 ? 6.879 -6.684 -9.772 1.00 93.88 89 ARG A O 1
ATOM 709 N N . PHE A 1 90 ? 6.080 -8.144 -8.239 1.00 91.88 90 PHE A N 1
ATOM 710 C CA . PHE A 1 90 ? 6.812 -9.312 -8.721 1.00 91.88 90 PHE A CA 1
ATOM 711 C C . PHE A 1 90 ? 6.377 -9.686 -10.144 1.00 91.88 90 PHE A C 1
ATOM 713 O O . PHE A 1 90 ? 7.220 -9.729 -11.040 1.00 91.88 90 PHE A O 1
ATOM 720 N N . PHE A 1 91 ? 5.072 -9.849 -10.392 1.00 92.19 91 PHE A N 1
ATOM 721 C CA . PHE A 1 91 ? 4.564 -10.136 -11.741 1.00 92.19 91 PHE A CA 1
ATOM 722 C C . PHE A 1 91 ? 4.933 -9.041 -12.746 1.00 92.19 91 PHE A C 1
ATOM 724 O O . PHE A 1 91 ? 5.369 -9.344 -13.854 1.00 92.19 91 PHE A O 1
ATOM 731 N N . TYR A 1 92 ? 4.844 -7.770 -12.344 1.00 92.06 92 TYR A N 1
ATOM 732 C CA . TYR A 1 92 ? 5.298 -6.655 -13.169 1.00 92.06 92 TYR A CA 1
ATOM 733 C C . TYR A 1 92 ? 6.787 -6.786 -13.534 1.00 92.06 92 TYR A C 1
ATOM 735 O O . TYR A 1 92 ? 7.133 -6.627 -14.702 1.00 92.06 92 TYR A O 1
ATOM 743 N N . MET A 1 93 ? 7.676 -7.122 -12.585 1.00 91.38 93 MET A N 1
ATOM 744 C CA . MET A 1 93 ? 9.102 -7.321 -12.901 1.00 91.38 93 MET A CA 1
ATOM 745 C C . MET A 1 93 ? 9.337 -8.477 -13.862 1.00 91.38 93 MET A C 1
ATOM 747 O O . MET A 1 93 ? 10.197 -8.357 -14.732 1.00 91.38 93 MET A O 1
ATOM 751 N N . VAL A 1 94 ? 8.601 -9.579 -13.719 1.00 92.44 94 VAL A N 1
ATOM 752 C CA . VAL A 1 94 ? 8.706 -10.717 -14.641 1.00 92.44 94 VAL A CA 1
ATOM 753 C C . VAL A 1 94 ? 8.377 -10.265 -16.064 1.00 92.44 94 VAL A C 1
ATOM 755 O O . VAL A 1 94 ? 9.165 -10.513 -16.975 1.00 92.44 94 VAL A O 1
ATOM 758 N N . THR A 1 95 ? 7.288 -9.515 -16.244 1.00 90.06 95 THR A N 1
ATOM 759 C CA . THR A 1 95 ? 6.900 -8.962 -17.550 1.00 90.06 95 THR A CA 1
ATOM 760 C C . THR A 1 95 ? 7.943 -7.989 -18.097 1.00 90.06 95 THR A C 1
ATOM 762 O O . THR A 1 95 ? 8.307 -8.075 -19.267 1.00 90.06 95 THR A O 1
ATOM 765 N N . VAL A 1 96 ? 8.478 -7.092 -17.263 1.00 91.12 96 VAL A N 1
ATOM 766 C CA . VAL A 1 96 ? 9.532 -6.150 -17.679 1.00 91.12 96 VAL A CA 1
ATOM 767 C C . VAL A 1 96 ? 10.809 -6.885 -18.088 1.00 91.12 96 VAL A C 1
ATOM 769 O O . VAL A 1 96 ? 11.450 -6.501 -19.061 1.00 91.12 96 VAL A O 1
ATOM 772 N N . ASN A 1 97 ? 11.192 -7.942 -17.376 1.00 91.31 97 ASN A N 1
ATOM 773 C CA . ASN A 1 97 ? 12.376 -8.729 -17.712 1.00 91.31 97 ASN A CA 1
ATOM 774 C C . ASN A 1 97 ? 12.180 -9.530 -19.005 1.00 91.31 97 ASN A C 1
ATOM 776 O O . ASN A 1 97 ? 13.103 -9.587 -19.813 1.00 91.31 97 ASN A O 1
ATOM 780 N N . ALA A 1 98 ? 10.985 -10.082 -19.233 1.00 90.62 98 ALA A N 1
ATOM 781 C CA . ALA A 1 98 ? 10.639 -10.707 -20.507 1.00 90.62 98 ALA A CA 1
ATOM 782 C C . ALA A 1 98 ? 10.697 -9.690 -21.658 1.00 90.62 98 ALA A C 1
ATOM 784 O O . ALA A 1 98 ? 11.271 -9.977 -22.703 1.00 90.62 98 ALA A O 1
ATOM 785 N N . LEU A 1 99 ? 10.196 -8.471 -21.437 1.00 89.31 99 LEU A N 1
ATOM 786 C CA . LEU A 1 99 ? 10.259 -7.392 -22.421 1.00 89.31 99 LEU A CA 1
ATOM 787 C C . LEU A 1 99 ? 11.702 -6.981 -22.751 1.00 89.31 99 LEU A C 1
ATOM 789 O O . LEU A 1 99 ? 12.018 -6.728 -23.907 1.00 89.31 99 LEU A O 1
ATOM 793 N N . LYS A 1 100 ? 12.588 -6.937 -21.749 1.00 88.06 100 LYS A N 1
ATOM 794 C CA . LYS A 1 100 ? 14.016 -6.630 -21.944 1.00 88.06 100 LYS A CA 1
ATOM 795 C C . LYS A 1 100 ? 14.757 -7.686 -22.766 1.00 88.06 100 LYS A C 1
ATOM 797 O O . LYS A 1 100 ? 15.792 -7.369 -23.344 1.00 88.06 100 LYS A O 1
ATOM 802 N N . ALA A 1 101 ? 14.270 -8.926 -22.773 1.00 89.56 101 ALA A N 1
ATOM 803 C CA . ALA A 1 101 ? 14.864 -10.018 -23.536 1.00 89.56 101 ALA A CA 1
ATOM 804 C C . ALA A 1 101 ? 14.451 -10.009 -25.019 1.00 89.56 101 ALA A C 1
ATOM 806 O O . ALA A 1 101 ? 15.083 -10.694 -25.819 1.00 89.56 101 ALA A O 1
ATOM 807 N N . GLU A 1 102 ? 13.422 -9.240 -25.388 1.00 91.62 102 GLU A N 1
ATOM 808 C CA . GLU A 1 102 ? 12.925 -9.154 -26.759 1.00 91.62 102 GLU A CA 1
ATOM 809 C C . GLU A 1 102 ? 13.726 -8.104 -27.559 1.00 91.62 102 GLU A C 1
ATOM 811 O O . GLU A 1 102 ? 13.629 -6.905 -27.269 1.00 91.62 102 GLU A O 1
ATOM 816 N N . PRO A 1 103 ? 14.513 -8.508 -28.574 1.00 85.94 103 PRO A N 1
ATOM 817 C CA . PRO A 1 103 ? 15.435 -7.616 -29.281 1.00 85.94 103 PRO A CA 1
ATOM 818 C C . PRO A 1 103 ? 14.739 -6.453 -30.000 1.00 85.94 103 PRO A C 1
ATOM 820 O O . PRO A 1 103 ? 15.327 -5.380 -30.125 1.00 85.94 103 PRO A O 1
ATOM 823 N N . LEU A 1 104 ? 13.485 -6.633 -30.426 1.00 90.88 104 LEU A N 1
ATOM 824 C CA . LEU A 1 104 ? 12.710 -5.602 -31.125 1.00 90.88 104 LEU A CA 1
ATOM 825 C C . LEU A 1 104 ? 11.873 -4.718 -30.184 1.00 90.88 104 LEU A C 1
ATOM 827 O O . LEU A 1 104 ? 11.287 -3.732 -30.629 1.00 90.88 104 LEU A O 1
ATOM 831 N N . ALA A 1 105 ? 11.813 -5.014 -28.880 1.00 87.81 105 ALA A N 1
ATOM 832 C CA . ALA A 1 105 ? 10.918 -4.312 -27.957 1.00 87.81 105 ALA A CA 1
ATOM 833 C C . ALA A 1 105 ? 11.188 -2.804 -27.886 1.00 87.81 105 ALA A C 1
ATOM 835 O O . ALA A 1 105 ? 10.247 -2.011 -27.860 1.00 87.81 105 ALA A O 1
ATOM 836 N N . LYS A 1 106 ? 12.464 -2.398 -27.883 1.00 89.69 106 LYS A N 1
ATOM 837 C CA . LYS A 1 106 ? 12.847 -0.979 -27.834 1.00 89.69 106 LYS A CA 1
ATOM 838 C C . LYS A 1 106 ? 12.413 -0.225 -29.097 1.00 89.69 106 LYS A C 1
ATOM 840 O O . LYS A 1 106 ? 12.002 0.927 -28.997 1.00 89.69 106 LYS A O 1
ATOM 845 N N . GLU A 1 107 ? 12.486 -0.873 -30.256 1.00 90.81 107 GLU A N 1
ATOM 846 C CA . GLU A 1 107 ? 12.101 -0.291 -31.545 1.00 90.81 107 GLU A CA 1
ATOM 847 C C . GLU A 1 107 ? 10.578 -0.151 -31.666 1.00 90.81 107 GLU A C 1
ATOM 849 O O . GLU A 1 107 ? 10.087 0.907 -32.049 1.00 90.81 107 GLU A O 1
ATOM 854 N N . VAL A 1 108 ? 9.824 -1.178 -31.261 1.00 92.25 108 VAL A N 1
ATOM 855 C CA . VAL A 1 108 ? 8.354 -1.195 -31.358 1.00 92.25 108 VAL A CA 1
ATOM 856 C C . VAL A 1 108 ? 7.690 -0.245 -30.356 1.00 92.25 108 VAL A C 1
ATOM 858 O O . VAL A 1 108 ? 6.708 0.415 -30.687 1.00 92.25 108 VAL A O 1
ATOM 861 N N . ILE A 1 109 ? 8.196 -0.180 -29.123 1.00 90.44 109 ILE A N 1
ATOM 862 C CA . ILE A 1 109 ? 7.610 0.642 -28.048 1.00 90.44 109 ILE A CA 1
ATOM 863 C C . ILE A 1 109 ? 8.074 2.103 -28.132 1.00 90.44 109 ILE A C 1
ATOM 865 O O . ILE A 1 109 ? 7.364 3.009 -27.695 1.00 90.44 109 ILE A O 1
ATOM 869 N N . GLY A 1 110 ? 9.266 2.332 -28.681 1.00 91.56 110 GLY A N 1
ATOM 870 C CA . GLY A 1 110 ? 9.958 3.611 -28.630 1.00 91.56 110 GLY A CA 1
ATOM 871 C C . GLY A 1 110 ? 10.866 3.728 -27.402 1.00 91.56 110 GLY A C 1
ATOM 872 O O . GLY A 1 110 ? 10.545 3.280 -26.297 1.00 91.56 110 GLY A O 1
ATOM 873 N N . GLU A 1 111 ? 12.025 4.357 -27.601 1.00 90.31 111 GLU A N 1
ATOM 874 C CA . GLU A 1 111 ? 13.090 4.467 -26.598 1.00 90.31 111 GLU A CA 1
ATOM 875 C C . GLU A 1 111 ? 12.636 5.153 -25.304 1.00 90.31 111 GLU A C 1
ATOM 877 O O . GLU A 1 111 ? 12.976 4.690 -24.214 1.00 90.31 111 GLU A O 1
ATOM 882 N N . GLU A 1 112 ? 11.829 6.209 -25.413 1.00 89.62 112 GLU A N 1
ATOM 883 C CA . GLU A 1 112 ? 11.327 6.964 -24.264 1.00 89.62 112 GLU A CA 1
ATOM 884 C C . GLU A 1 112 ? 10.492 6.071 -23.337 1.00 89.62 112 GLU A C 1
ATOM 886 O O . GLU A 1 112 ? 10.812 5.917 -22.157 1.00 89.62 112 GLU A O 1
ATOM 891 N N . TYR A 1 113 ? 9.476 5.395 -23.875 1.00 88.25 113 TYR A N 1
ATOM 892 C CA . TYR A 1 113 ? 8.603 4.506 -23.106 1.00 88.25 113 TYR A CA 1
ATOM 893 C C . TYR A 1 113 ? 9.344 3.274 -22.585 1.00 88.25 113 TYR A C 1
ATOM 895 O O . TYR A 1 113 ? 9.130 2.860 -21.442 1.00 88.25 113 TYR A O 1
ATOM 903 N N . TYR A 1 114 ? 10.266 2.721 -23.375 1.00 90.12 114 TYR A N 1
ATOM 904 C CA . TYR A 1 114 ? 11.115 1.618 -22.937 1.00 90.12 114 TYR A CA 1
ATOM 905 C C . TYR A 1 114 ? 11.989 2.026 -21.739 1.00 90.12 114 TYR A C 1
ATOM 907 O O . TYR A 1 114 ? 12.065 1.298 -20.747 1.00 90.12 114 TYR A O 1
ATOM 915 N N . SER A 1 115 ? 12.596 3.217 -21.770 1.00 87.44 115 SER A N 1
ATOM 916 C CA . SER A 1 115 ? 13.406 3.733 -20.656 1.00 87.44 115 SER A CA 1
ATOM 917 C C . SER A 1 115 ? 12.590 3.916 -19.367 1.00 87.44 115 SER A C 1
ATOM 919 O O . SER A 1 115 ? 13.075 3.624 -18.273 1.00 87.44 115 SER A O 1
ATOM 921 N N . VAL A 1 116 ? 11.320 4.315 -19.490 1.00 88.25 116 VAL A N 1
ATOM 922 C CA . VAL A 1 116 ? 10.398 4.471 -18.358 1.00 88.25 116 VAL A CA 1
ATOM 923 C C . VAL A 1 116 ? 10.019 3.112 -17.775 1.00 88.25 116 VAL A C 1
ATOM 925 O O . VAL A 1 116 ? 10.172 2.897 -16.575 1.00 88.25 116 VAL A O 1
ATOM 928 N N . ILE A 1 117 ? 9.569 2.169 -18.605 1.00 86.88 117 ILE A N 1
ATOM 929 C CA . ILE A 1 117 ? 9.119 0.839 -18.152 1.00 86.88 117 ILE A CA 1
ATOM 930 C C . ILE A 1 117 ? 10.259 0.063 -17.481 1.00 86.88 117 ILE A C 1
ATOM 932 O O . ILE A 1 117 ? 10.041 -0.679 -16.520 1.00 86.88 117 ILE A O 1
ATOM 936 N N . THR A 1 118 ? 11.486 0.245 -17.967 1.00 85.88 118 THR A N 1
ATOM 937 C CA . THR A 1 118 ? 12.668 -0.451 -17.448 1.00 85.88 118 THR A CA 1
ATOM 938 C C . THR A 1 118 ? 13.263 0.173 -16.184 1.00 85.88 118 THR A C 1
ATOM 940 O O . THR A 1 118 ? 14.101 -0.475 -15.543 1.00 85.88 118 THR A O 1
ATOM 943 N N . ASN A 1 119 ? 12.813 1.369 -15.788 1.00 85.94 119 ASN A N 1
ATOM 944 C CA . ASN A 1 119 ? 13.209 2.033 -14.550 1.00 85.94 119 ASN A CA 1
ATOM 945 C C . ASN A 1 119 ? 12.617 1.311 -13.327 1.00 85.94 119 ASN A C 1
ATOM 947 O O . ASN A 1 119 ? 11.407 1.117 -13.215 1.00 85.94 119 ASN A O 1
ATOM 951 N N . ALA A 1 120 ? 13.475 0.960 -12.367 1.00 80.31 120 ALA A N 1
ATOM 952 C CA . ALA A 1 120 ? 13.081 0.240 -11.158 1.00 80.31 120 ALA A CA 1
ATOM 953 C C . ALA A 1 120 ? 12.036 0.987 -10.306 1.00 80.31 120 ALA A C 1
ATOM 955 O O . ALA A 1 120 ? 11.224 0.338 -9.646 1.00 80.31 120 ALA A O 1
ATOM 956 N N . ALA A 1 121 ? 12.027 2.324 -10.341 1.00 83.00 121 ALA A N 1
ATOM 957 C CA . ALA A 1 121 ? 11.088 3.155 -9.587 1.00 83.00 121 ALA A CA 1
ATOM 958 C C . ALA A 1 121 ? 9.654 3.125 -10.140 1.00 83.00 121 ALA A C 1
ATOM 960 O O . ALA A 1 121 ? 8.704 3.441 -9.419 1.00 83.00 121 ALA A O 1
ATOM 961 N N . VAL A 1 122 ? 9.476 2.732 -11.401 1.00 86.50 122 VAL A N 1
ATOM 962 C CA . VAL A 1 122 ? 8.166 2.699 -12.055 1.00 86.50 122 VAL A CA 1
ATOM 963 C C . VAL A 1 122 ? 7.379 1.460 -11.618 1.00 86.50 122 VAL A C 1
ATOM 965 O O . VAL A 1 122 ? 7.933 0.413 -11.289 1.00 86.50 122 VAL A O 1
ATOM 968 N N . GLY A 1 123 ? 6.054 1.602 -11.558 1.00 88.62 123 GLY A N 1
ATOM 969 C CA . GLY A 1 123 ? 5.127 0.518 -11.221 1.00 88.62 123 GLY A CA 1
ATOM 970 C C . GLY A 1 123 ? 4.769 0.415 -9.736 1.00 88.62 123 GLY A C 1
ATOM 971 O O . GLY A 1 123 ? 3.689 -0.082 -9.424 1.00 88.62 123 GLY A O 1
ATOM 972 N N . TYR A 1 124 ? 5.583 0.959 -8.822 1.00 93.50 124 TYR A N 1
ATOM 973 C CA . TYR A 1 124 ? 5.314 0.913 -7.376 1.00 93.50 124 TYR A CA 1
ATOM 974 C C . TYR A 1 124 ? 3.982 1.570 -6.978 1.00 93.50 124 TYR A C 1
ATOM 976 O O . TYR A 1 124 ? 3.177 0.973 -6.262 1.00 93.50 124 TYR A O 1
ATOM 984 N N . GLY A 1 125 ? 3.718 2.784 -7.470 1.00 93.25 125 GLY A N 1
ATOM 985 C CA . GLY A 1 125 ? 2.455 3.485 -7.209 1.00 93.25 125 GLY A CA 1
ATOM 986 C C . GLY A 1 125 ? 1.244 2.765 -7.801 1.00 93.25 125 GLY A C 1
ATOM 987 O O . GLY A 1 125 ? 0.226 2.614 -7.131 1.00 93.25 125 GLY A O 1
ATOM 988 N N . GLY A 1 126 ? 1.375 2.264 -9.033 1.00 93.81 126 GLY A N 1
ATOM 989 C CA . GLY A 1 126 ? 0.305 1.540 -9.721 1.00 93.81 126 GLY A CA 1
ATOM 990 C C . GLY A 1 126 ? -0.067 0.236 -9.017 1.00 93.81 126 GLY A C 1
ATOM 991 O O . GLY A 1 126 ? -1.242 0.010 -8.740 1.00 93.81 126 GLY A O 1
ATOM 992 N N . CYS A 1 127 ? 0.924 -0.585 -8.654 1.00 95.81 127 CYS A N 1
ATOM 993 C CA . CYS A 1 127 ? 0.691 -1.845 -7.942 1.00 95.81 127 CYS A CA 1
ATOM 994 C C . CYS A 1 127 ? 0.030 -1.603 -6.578 1.00 95.81 127 CYS A C 1
ATOM 996 O O . CYS A 1 127 ? -0.910 -2.311 -6.218 1.00 95.81 127 CYS A O 1
ATOM 998 N N . PHE A 1 128 ? 0.457 -0.566 -5.852 1.00 96.75 128 PHE A N 1
ATOM 999 C CA . PHE A 1 128 ? -0.153 -0.183 -4.578 1.00 96.75 128 PHE A CA 1
ATOM 1000 C C . PHE A 1 128 ? -1.609 0.276 -4.746 1.00 96.75 128 PHE A C 1
ATOM 1002 O O . PHE A 1 128 ? -2.500 -0.226 -4.060 1.00 96.75 128 PHE A O 1
ATOM 1009 N N . ALA A 1 129 ? -1.880 1.169 -5.702 1.00 96.25 129 ALA A N 1
ATOM 1010 C CA . ALA A 1 129 ? -3.226 1.682 -5.960 1.00 96.25 129 ALA A CA 1
ATOM 1011 C C . ALA A 1 129 ? -4.202 0.581 -6.409 1.00 96.25 129 ALA A C 1
ATOM 1013 O O . ALA A 1 129 ? -5.326 0.507 -5.906 1.00 96.25 129 ALA A O 1
ATOM 1014 N N . ILE A 1 130 ? -3.771 -0.300 -7.319 1.00 97.06 130 ILE A N 1
ATOM 1015 C CA . ILE A 1 130 ? -4.569 -1.450 -7.769 1.00 97.06 130 ILE A CA 1
ATOM 1016 C C . ILE A 1 130 ? -4.865 -2.374 -6.587 1.00 97.06 130 ILE A C 1
ATOM 1018 O O . ILE A 1 130 ? -6.014 -2.775 -6.401 1.00 97.06 130 ILE A O 1
ATOM 1022 N N . SER A 1 131 ? -3.862 -2.659 -5.755 1.00 97.25 131 SER A N 1
ATOM 1023 C CA . SER A 1 131 ? -4.023 -3.543 -4.598 1.00 97.25 131 SER A CA 1
ATOM 1024 C C . SER A 1 131 ? -4.991 -2.978 -3.569 1.00 97.25 131 SER A C 1
ATOM 1026 O O . SER A 1 131 ? -5.878 -3.699 -3.118 1.00 97.25 131 SER A O 1
ATOM 1028 N N . ILE A 1 132 ? -4.895 -1.684 -3.243 1.00 96.62 132 ILE A N 1
ATOM 1029 C CA . ILE A 1 132 ? -5.856 -1.028 -2.344 1.00 96.62 132 ILE A CA 1
ATOM 1030 C C . ILE A 1 132 ? -7.267 -1.143 -2.900 1.00 96.62 132 ILE A C 1
ATOM 1032 O O . ILE A 1 132 ? -8.176 -1.537 -2.170 1.00 96.62 132 ILE A O 1
ATOM 1036 N N . THR A 1 133 ? -7.465 -0.809 -4.175 1.00 96.50 133 THR A N 1
ATOM 1037 C CA . THR A 1 133 ? -8.788 -0.867 -4.799 1.00 96.50 133 THR A CA 1
ATOM 1038 C C . THR A 1 133 ? -9.352 -2.282 -4.754 1.00 96.50 133 THR A C 1
ATOM 1040 O O . THR A 1 133 ? -10.487 -2.467 -4.316 1.00 96.50 133 THR A O 1
ATOM 1043 N N . LEU A 1 134 ? -8.557 -3.285 -5.129 1.00 96.69 134 LEU A N 1
ATOM 1044 C CA . LEU A 1 134 ? -8.983 -4.681 -5.139 1.00 96.69 134 LEU A CA 1
ATOM 1045 C C . LEU A 1 134 ? -9.348 -5.170 -3.730 1.00 96.69 134 LEU A C 1
ATOM 1047 O O . LEU A 1 134 ? -10.456 -5.657 -3.504 1.00 96.69 134 LEU A O 1
ATOM 1051 N N . VAL A 1 135 ? -8.451 -4.980 -2.760 1.00 96.75 135 VAL A N 1
ATOM 1052 C CA . VAL A 1 135 ? -8.671 -5.400 -1.369 1.00 96.75 135 VAL A CA 1
ATOM 1053 C C . VAL A 1 135 ? -9.877 -4.679 -0.775 1.00 96.75 135 VAL A C 1
ATOM 1055 O O . VAL A 1 135 ? -10.707 -5.304 -0.112 1.00 96.75 135 VAL A O 1
ATOM 1058 N N . ARG A 1 136 ? -10.032 -3.378 -1.035 1.00 94.12 136 ARG A N 1
ATOM 1059 C CA . ARG A 1 136 ? -11.165 -2.602 -0.524 1.00 94.12 136 ARG A CA 1
ATOM 1060 C C . ARG A 1 136 ? -12.485 -3.076 -1.123 1.00 94.12 136 ARG A C 1
ATOM 1062 O O . ARG A 1 136 ? -13.437 -3.259 -0.369 1.00 94.12 136 ARG A O 1
ATOM 1069 N N . LEU A 1 137 ? -12.546 -3.316 -2.431 1.00 94.88 137 LEU A N 1
ATOM 1070 C CA . LEU A 1 137 ? -13.755 -3.813 -3.092 1.00 94.88 137 LEU A CA 1
ATOM 1071 C C . LEU A 1 137 ? -14.159 -5.200 -2.579 1.00 94.88 137 LEU A C 1
ATOM 1073 O O . LEU A 1 137 ? -15.335 -5.431 -2.301 1.00 94.88 137 LEU A O 1
ATOM 1077 N N . CYS A 1 138 ? -13.196 -6.105 -2.410 1.00 94.56 138 CYS A N 1
ATOM 1078 C CA . CYS A 1 138 ? -13.481 -7.488 -2.033 1.00 94.56 138 CYS A CA 1
ATOM 1079 C C . CYS A 1 138 ? -13.705 -7.675 -0.525 1.00 94.56 138 CYS A C 1
ATOM 1081 O O . CYS A 1 138 ? -14.592 -8.428 -0.123 1.00 94.56 138 CYS A O 1
ATOM 1083 N N . LEU A 1 139 ? -12.910 -7.016 0.325 1.00 93.56 139 LEU A N 1
ATOM 1084 C CA . LEU A 1 139 ? -12.839 -7.346 1.753 1.00 93.56 139 LEU A CA 1
ATOM 1085 C C . LEU A 1 139 ? -13.522 -6.335 2.671 1.00 93.56 139 LEU A C 1
ATOM 1087 O O . LEU A 1 139 ? -13.905 -6.716 3.777 1.00 93.56 139 LEU A O 1
ATOM 1091 N N . TRP A 1 140 ? -13.731 -5.080 2.256 1.00 91.81 140 TRP A N 1
ATOM 1092 C CA . TRP A 1 140 ? -14.237 -4.042 3.168 1.00 91.81 140 TRP A CA 1
ATOM 1093 C C . TRP A 1 140 ? -15.566 -4.424 3.826 1.00 91.81 140 TRP A C 1
ATOM 1095 O O . TRP A 1 140 ? -15.704 -4.357 5.050 1.00 91.81 140 TRP A O 1
ATOM 1105 N N . GLY A 1 141 ? -16.539 -4.879 3.030 1.00 84.81 141 GLY A N 1
ATOM 1106 C CA . GLY A 1 141 ? -17.861 -5.250 3.538 1.00 84.81 141 GLY A CA 1
ATOM 1107 C C . GLY A 1 141 ? -17.820 -6.453 4.485 1.00 84.81 141 GLY A C 1
ATOM 1108 O O . GLY A 1 141 ? -18.582 -6.501 5.452 1.00 84.81 141 GLY A O 1
ATOM 1109 N N . ILE A 1 142 ? -16.917 -7.401 4.229 1.00 92.62 142 ILE A N 1
ATOM 1110 C CA . ILE A 1 142 ? -16.737 -8.616 5.032 1.00 92.62 142 ILE A CA 1
ATOM 1111 C C . ILE A 1 142 ? -16.057 -8.261 6.358 1.00 92.62 142 ILE A C 1
ATOM 1113 O O . ILE A 1 142 ? -16.616 -8.528 7.424 1.00 92.62 142 ILE A O 1
ATOM 1117 N N . LEU A 1 143 ? -14.908 -7.583 6.302 1.00 91.12 143 LEU A N 1
ATOM 1118 C CA . LEU A 1 143 ? -14.132 -7.169 7.473 1.00 91.12 143 LEU A CA 1
ATOM 1119 C C . LEU A 1 143 ? -14.956 -6.288 8.408 1.00 91.12 143 LEU A C 1
ATOM 1121 O O . LEU A 1 143 ? -14.992 -6.531 9.615 1.00 91.12 143 LEU A O 1
ATOM 1125 N N . ARG A 1 144 ? -15.687 -5.314 7.854 1.00 90.31 144 ARG A N 1
ATOM 1126 C CA . ARG A 1 144 ? -16.559 -4.435 8.639 1.00 90.31 144 ARG A CA 1
ATOM 1127 C C . ARG A 1 144 ? -17.628 -5.222 9.391 1.00 90.31 144 ARG A C 1
ATOM 1129 O O . ARG A 1 144 ? -17.834 -4.975 10.576 1.00 90.31 144 ARG A O 1
ATOM 1136 N N . LYS A 1 145 ? -18.303 -6.172 8.736 1.00 88.06 145 LYS A N 1
ATOM 1137 C CA . LYS A 1 145 ? -19.332 -7.005 9.384 1.00 88.06 145 LYS A CA 1
ATOM 1138 C C . LYS A 1 145 ? -18.742 -7.864 10.503 1.00 88.06 145 LYS A C 1
ATOM 1140 O O . LYS A 1 145 ? -19.337 -7.935 11.577 1.00 88.06 145 LYS A O 1
ATOM 1145 N N . ILE A 1 146 ? -17.586 -8.487 10.267 1.00 89.00 146 ILE A N 1
ATOM 1146 C CA . ILE A 1 146 ? -16.908 -9.339 11.254 1.00 89.00 146 ILE A CA 1
ATOM 1147 C C . ILE A 1 146 ? -16.488 -8.513 12.473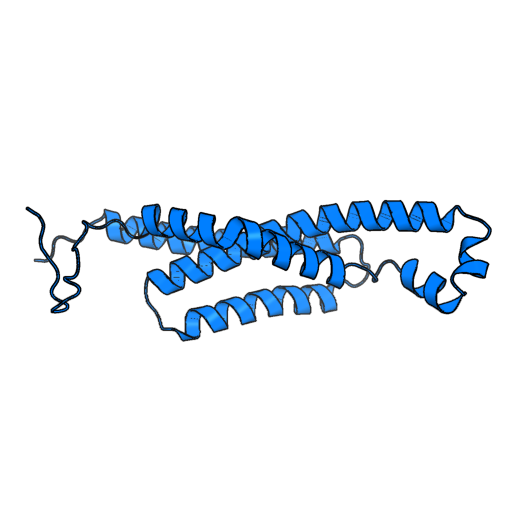 1.00 89.00 146 ILE A C 1
ATOM 1149 O O . ILE A 1 146 ? -16.860 -8.849 13.597 1.00 89.00 146 ILE A O 1
ATOM 1153 N N . LEU A 1 147 ? -15.772 -7.406 12.261 1.00 86.88 147 LEU A N 1
ATOM 1154 C CA . LEU A 1 147 ? -15.265 -6.577 13.354 1.00 86.88 147 LEU A CA 1
ATOM 1155 C C . LEU A 1 147 ? -16.395 -5.923 14.147 1.00 86.88 147 LEU A C 1
ATOM 1157 O O . LEU A 1 147 ? -16.329 -5.905 15.373 1.00 86.88 147 LEU A O 1
ATOM 1161 N N . LEU A 1 148 ? -17.470 -5.470 13.493 1.00 86.62 148 LEU A N 1
ATOM 1162 C CA . LEU A 1 148 ? -18.644 -4.967 14.210 1.00 86.62 148 LEU A CA 1
ATOM 1163 C C . LEU A 1 148 ? -19.307 -6.058 15.061 1.00 86.62 148 LEU A C 1
ATOM 1165 O O . LEU A 1 148 ? -19.686 -5.790 16.198 1.00 86.62 148 LEU A O 1
ATOM 1169 N N . ARG A 1 149 ? -19.422 -7.295 14.569 1.00 83.38 149 ARG A N 1
ATOM 1170 C CA . ARG A 1 149 ? -19.995 -8.389 15.366 1.00 83.38 149 ARG A CA 1
ATOM 1171 C C . ARG A 1 149 ? -19.138 -8.683 16.601 1.00 83.38 149 ARG A C 1
ATOM 1173 O O . ARG A 1 149 ? -19.634 -8.658 17.720 1.00 83.38 149 ARG A O 1
ATOM 1180 N N . VAL A 1 150 ? -17.834 -8.873 16.412 1.00 83.12 150 VAL A N 1
ATOM 1181 C CA . VAL A 1 150 ? -16.907 -9.243 17.498 1.00 83.12 150 VAL A CA 1
ATOM 1182 C C . VAL A 1 150 ? -16.750 -8.118 18.524 1.00 83.12 150 VAL A C 1
ATOM 1184 O O . VAL A 1 150 ? -16.714 -8.360 19.736 1.00 83.12 150 VAL A O 1
ATOM 1187 N N . LEU A 1 151 ? -16.652 -6.876 18.048 1.00 79.44 151 LEU A N 1
ATOM 1188 C CA . LEU A 1 151 ? -16.257 -5.741 18.874 1.00 79.44 151 LEU A CA 1
ATOM 1189 C C . LEU A 1 151 ? -17.431 -4.919 19.386 1.00 79.44 151 LEU A C 1
ATOM 1191 O O . LEU A 1 151 ? -17.181 -4.115 20.272 1.00 79.44 151 LEU A O 1
ATOM 1195 N N . THR A 1 152 ? -18.669 -5.100 18.917 1.00 70.44 152 THR A N 1
A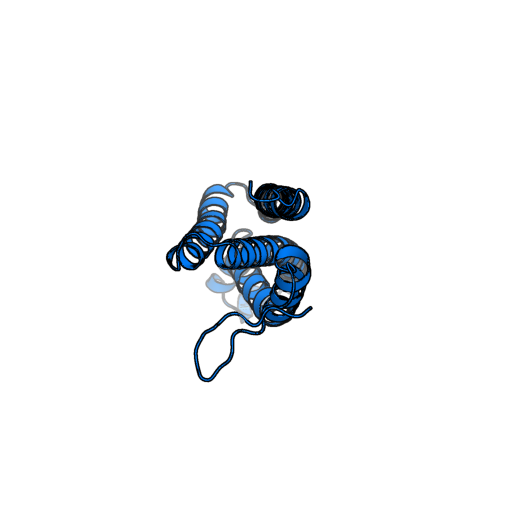TOM 1196 C CA . THR A 1 152 ? -19.818 -4.263 19.339 1.00 70.44 152 THR A CA 1
ATOM 1197 C C . THR A 1 152 ? -20.951 -5.021 20.035 1.00 70.44 152 THR A C 1
ATOM 1199 O O . THR A 1 152 ? -21.879 -4.372 20.501 1.00 70.44 152 THR A O 1
ATOM 1202 N N . GLU A 1 153 ? -20.892 -6.351 20.180 1.00 57.41 153 GLU A N 1
ATOM 1203 C CA . GLU A 1 153 ? -21.946 -7.131 20.858 1.00 57.41 153 GLU A CA 1
ATOM 1204 C C . GLU A 1 153 ? -21.997 -6.908 22.383 1.00 57.41 153 GLU A C 1
ATOM 1206 O O . GLU A 1 153 ? -21.557 -7.744 23.176 1.00 57.41 153 GLU A O 1
ATOM 1211 N N . GLU A 1 154 ? -22.542 -5.783 22.830 1.00 46.03 154 GLU A N 1
ATOM 1212 C CA . GLU A 1 154 ? -23.353 -5.745 24.051 1.00 46.03 154 GLU A CA 1
ATOM 1213 C C . GLU A 1 154 ? -24.820 -5.773 23.616 1.00 46.03 154 GLU A C 1
ATOM 1215 O O . GLU A 1 154 ? -25.167 -5.112 22.642 1.00 46.03 154 GLU A O 1
ATOM 1220 N N . GLY A 1 155 ? -25.613 -6.626 24.281 1.00 44.56 155 GLY A N 1
ATOM 1221 C CA . GLY A 1 155 ? -26.971 -7.070 23.941 1.00 44.56 155 GLY A CA 1
ATOM 1222 C C . GLY A 1 155 ? -27.744 -6.186 22.970 1.00 44.56 155 GLY A C 1
ATOM 1223 O O . GLY A 1 155 ? -27.848 -4.981 23.183 1.00 44.56 155 GLY A O 1
ATOM 1224 N N . GLN A 1 156 ? -28.306 -6.817 21.931 1.00 41.81 156 GLN A N 1
ATOM 1225 C CA . GLN A 1 156 ? -29.207 -6.194 20.965 1.00 41.81 156 GLN A CA 1
ATOM 1226 C C . GLN A 1 156 ? -30.280 -5.374 21.681 1.00 41.81 156 GLN A C 1
ATOM 1228 O O . GLN A 1 156 ? -31.373 -5.852 21.968 1.00 41.81 156 GLN A O 1
ATOM 1233 N N . SER A 1 157 ? -30.001 -4.100 21.899 1.00 44.94 157 SER A N 1
ATOM 1234 C CA . SER A 1 157 ? -31.060 -3.140 22.038 1.00 44.94 157 SER A CA 1
ATOM 1235 C C . SER A 1 157 ? -31.494 -2.825 20.627 1.00 44.94 157 SER A C 1
ATOM 1237 O O . SER A 1 157 ? -30.893 -2.007 19.933 1.00 44.94 157 SER A O 1
ATOM 1239 N N . LYS A 1 158 ? -32.508 -3.554 20.157 1.00 49.19 158 LYS A N 1
ATOM 1240 C CA . LYS A 1 158 ? -33.228 -3.158 18.951 1.00 49.19 158 LYS A CA 1
ATOM 1241 C C . LYS A 1 158 ? -33.736 -1.742 19.207 1.00 49.19 158 LYS A C 1
ATOM 1243 O O . LYS A 1 158 ? -34.625 -1.538 20.027 1.00 49.19 158 LYS A O 1
ATOM 1248 N N . ILE A 1 159 ? -33.127 -0.756 18.565 1.00 56.59 159 ILE A N 1
ATOM 1249 C CA . ILE A 1 159 ? -33.651 0.604 18.575 1.00 56.59 159 ILE A CA 1
ATOM 1250 C C . ILE A 1 159 ? -34.884 0.572 17.674 1.00 56.59 159 ILE A C 1
ATOM 1252 O O . ILE A 1 159 ? -34.792 0.154 16.518 1.00 56.59 159 ILE A O 1
ATOM 1256 N N . CYS A 1 160 ? -36.051 0.920 18.216 1.00 50.94 160 CYS A N 1
ATOM 1257 C CA . CYS A 1 160 ? -37.294 0.895 17.452 1.00 50.94 160 CYS A CA 1
ATOM 1258 C C . CYS A 1 160 ? -37.213 1.905 16.288 1.00 50.94 160 CYS A C 1
ATOM 1260 O O . CYS A 1 160 ? -36.993 3.091 16.553 1.00 50.94 160 CYS A O 1
ATOM 1262 N N . PRO A 1 161 ? -37.432 1.492 15.024 1.00 50.44 161 PRO A N 1
ATOM 1263 C CA . PRO A 1 161 ? -37.352 2.395 13.874 1.00 50.44 161 PRO A CA 1
ATOM 1264 C C . PRO A 1 161 ? -38.436 3.486 13.876 1.00 50.44 161 PRO A C 1
ATOM 1266 O O . PRO A 1 161 ? -38.279 4.485 13.187 1.00 50.44 161 PRO A O 1
ATOM 1269 N N . CYS A 1 162 ? -39.506 3.333 14.666 1.00 57.34 162 CYS A N 1
ATOM 1270 C CA . CYS A 1 162 ? -40.592 4.313 14.745 1.00 57.34 162 CYS A CA 1
ATOM 1271 C C . CYS A 1 162 ? -40.375 5.400 15.811 1.00 57.34 162 CYS A C 1
ATOM 1273 O O . CYS A 1 162 ? -40.935 6.483 15.685 1.00 57.34 162 CYS A O 1
ATOM 1275 N N . CYS A 1 163 ? -39.617 5.127 16.881 1.00 67.50 163 CYS A N 1
ATOM 1276 C CA . CYS A 1 163 ? -39.539 6.038 18.035 1.00 67.50 163 CYS A CA 1
ATOM 1277 C C . CYS A 1 163 ? -38.143 6.210 18.649 1.00 67.50 163 CYS A C 1
ATOM 1279 O O . CYS A 1 163 ? -37.996 6.957 19.613 1.00 67.50 163 CYS A O 1
ATOM 1281 N N . GLY A 1 164 ? -37.109 5.544 18.123 1.00 48.38 164 GLY A N 1
ATOM 1282 C CA . GLY A 1 164 ? -35.720 5.754 18.548 1.00 48.38 164 GLY A CA 1
ATOM 1283 C C . GLY A 1 164 ? -35.390 5.267 19.965 1.00 48.38 164 GLY A C 1
ATOM 1284 O O . GLY A 1 164 ? -34.276 5.483 20.438 1.00 48.38 164 GLY A O 1
ATOM 1285 N N . SER A 1 165 ? -36.320 4.597 20.651 1.00 52.50 165 SER A N 1
ATOM 1286 C CA . SER A 1 165 ? -36.089 4.058 21.989 1.00 52.50 165 SER A CA 1
ATOM 1287 C C . SER A 1 165 ? -35.409 2.685 21.946 1.00 52.50 165 SER A C 1
ATOM 1289 O O . SER A 1 165 ? -35.645 1.851 21.068 1.00 52.50 165 SER A O 1
ATOM 1291 N N . VAL A 1 166 ? -34.520 2.477 22.915 1.00 60.97 166 VAL A N 1
ATOM 1292 C CA . VAL A 1 166 ? -33.698 1.279 23.123 1.00 60.97 166 VAL A CA 1
ATOM 1293 C C . VAL A 1 166 ? -34.591 0.165 23.688 1.00 60.97 166 VAL A C 1
ATOM 1295 O O . VAL A 1 166 ? -34.962 0.227 24.862 1.00 60.97 166 VAL A O 1
ATOM 1298 N N . MET A 1 167 ? -34.949 -0.859 22.899 1.00 49.94 167 MET A N 1
ATOM 1299 C CA . MET A 1 167 ? -35.673 -2.017 23.444 1.00 49.94 167 MET A CA 1
ATOM 1300 C C . MET A 1 167 ? -34.750 -2.822 24.360 1.00 49.94 167 MET A C 1
ATOM 1302 O O . MET A 1 167 ? -33.724 -3.333 23.919 1.00 49.94 167 MET A O 1
ATOM 1306 N N . LYS A 1 168 ? -35.114 -2.960 25.636 1.00 37.47 168 LYS A N 1
ATOM 1307 C CA . LYS A 1 168 ? -34.476 -3.922 26.541 1.00 37.47 168 LYS A CA 1
ATOM 1308 C C . LYS A 1 168 ? -35.116 -5.290 26.310 1.00 37.47 168 LYS A C 1
ATOM 1310 O O . LYS A 1 168 ? -36.274 -5.481 26.663 1.00 37.47 168 LYS A O 1
ATOM 1315 N N . THR A 1 169 ? -34.388 -6.223 25.708 1.00 40.78 169 THR A N 1
ATOM 1316 C CA . THR A 1 169 ? -34.759 -7.644 25.732 1.00 40.78 169 THR A CA 1
ATOM 1317 C C . THR A 1 169 ? -34.444 -8.215 27.113 1.00 40.78 169 THR A C 1
ATOM 1319 O O . THR A 1 169 ? -33.298 -8.105 27.557 1.00 40.78 169 THR A O 1
ATOM 1322 N N . PHE A 1 170 ? -35.466 -8.757 27.781 1.00 34.84 170 PHE A N 1
ATOM 1323 C CA . PHE 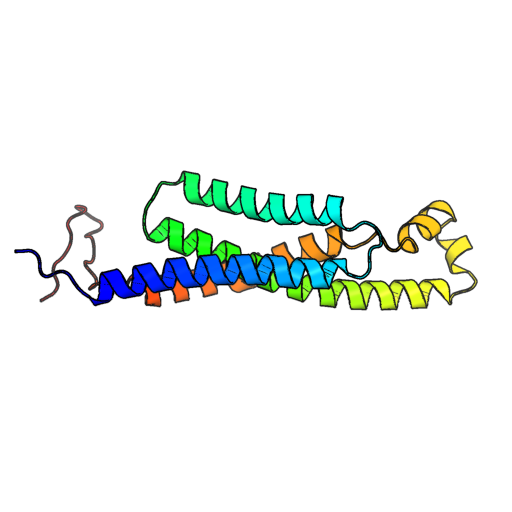A 1 170 ? -35.315 -9.678 28.909 1.00 34.84 170 PHE A CA 1
ATOM 1324 C C . PHE A 1 170 ? -34.791 -11.028 28.418 1.00 34.84 170 PHE A C 1
ATOM 1326 O O . PHE A 1 170 ? -35.145 -11.400 27.274 1.00 34.84 170 PHE A O 1
#

Organism: Escherichia coli (NCBI:txid562)

Radius of gyration: 22.26 Å; chains: 1; bounding box: 58×24×73 Å

Sequence (170 aa):
MKNFSFKAYWRGFLLVGLSAGGCALFFHELTIYLSGLQKPFPLELAFSGSLMLALIMELRHGINRLVFVQATVTIIIFVTAVYLAEHLRFFYMVTVNALKAEPLAKEVIGEEYYSVITNAAVGYGGCFAISITLVRLCLWGILRKILLRVLTEEGQSKICPCCGSVMKTF

Secondary structure (DSSP, 8-state):
-----HHHHHHHHHHHHHHHHHHHHHHHHHHHHHTT-S--HHHHHHHHHHHHHHHHHHHTT-SSHHHHHHHHHHHHHHHHHHHHHHHHHHHHHHHHHHHHH-TTHHHHH-HHHHHHHH-TTTTHHHHHHHHHHHHHHHH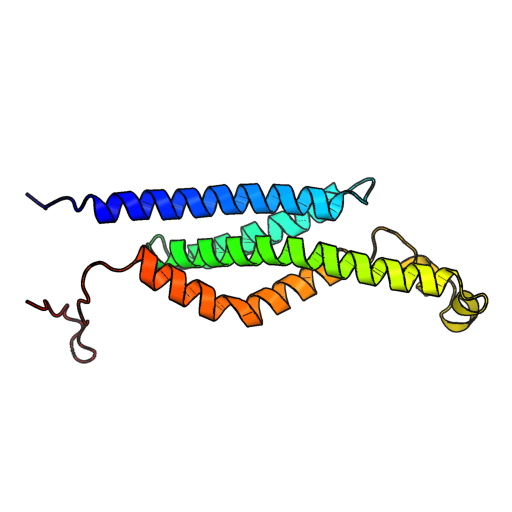HHHHHHHHHHHHH-S----B-TTT--B----

pLDDT: mean 85.0, std 15.92, range [34.84, 97.94]